Protein AF-A0A350T4B7-F1 (afdb_monomer)

Nearest PDB structures (foldseek):
  6iz2-assembly1_A  TM=6.253E-01  e=1.965E-01  Deinococcus radiodurans R1 = ATCC 13939 = DSM 20539
  8vil-assembly2_B  TM=5.498E-01  e=6.447E-01  Crocosphaera subtropica ATCC 51142
  5wk0-assembly1_A-2  TM=4.890E-01  e=1.081E+00  Staphylococcus sp. HMSC055H04
  1hwg-assembly1_A  TM=2.202E-01  e=3.733E+00  Homo sapiens

pLDDT: mean 82.41, std 11.24, range [44.75, 94.0]

Solvent-accessible surface area (backbone atoms only — not comparable to full-atom values): 7827 Å² total; per-residue (Å²): 130,57,68,66,58,53,53,52,49,52,52,49,50,52,54,53,50,50,65,64,46,63,71,44,78,77,48,81,79,60,70,40,49,58,51,34,54,51,41,48,54,50,24,43,52,34,38,38,48,34,50,47,48,49,47,65,70,68,64,71,78,56,85,71,66,73,74,66,80,57,76,80,67,96,43,81,89,38,57,65,52,34,50,50,54,28,49,54,25,50,49,54,38,49,64,60,53,73,78,51,55,68,67,70,33,61,41,80,45,78,70,48,86,97,38,47,24,53,49,50,48,55,51,52,51,49,54,48,51,52,56,50,63,74,75,108

Secondary structure (DSSP, 8-state):
--HHHHHHHHHHHHHHHHHHHTTGGG--SSHHHHHHHHHHHHHHHHHHHHHHHHHHHHT---S--PPPPPPPPS-TT-HHHHHHHHHHHHHHHHHHHHTS-HHHHHS--SS-TT-SSHHHHHHHHHHHHHHHHHH-

Radius of gyration: 15.44 Å; Cα contacts (8 Å, |Δi|>4): 117; chains: 1; bounding box: 35×23×45 Å

Foldseek 3Di:
DPLVVLLVLLVVLLVLLCVVCVVLQPDDDDVLVVLLVLLLVLLQLLLLLLQVLVCLVVLPLDAQDDRDGDDDQPDSSGSVSSSVSSVVSSVSLSVSSVPDDPCQQVDADPNDPPDRGNVSSSVVSSVSSVVSSVVD

Mean predicted aligned error: 6.48 Å

Structure (mmCIF, N/CA/C/O backbone):
data_AF-A0A350T4B7-F1
#
_entry.id   AF-A0A350T4B7-F1
#
loop_
_atom_site.group_PDB
_atom_site.id
_atom_site.type_symbol
_atom_site.label_atom_id
_atom_site.label_alt_id
_atom_site.label_comp_id
_atom_site.label_asym_id
_atom_site.label_entity_id
_atom_site.label_seq_id
_atom_site.pdbx_PDB_ins_code
_atom_site.Cartn_x
_atom_site.Cartn_y
_atom_site.Cartn_z
_atom_site.occupancy
_atom_site.B_iso_or_equiv
_atom_site.auth_seq_id
_atom_site.auth_comp_id
_atom_site.auth_asym_id
_atom_site.auth_atom_id
_atom_site.pdbx_PDB_model_num
ATOM 1 N N . MET A 1 1 ? -18.714 4.792 0.891 1.00 60.62 1 MET A N 1
ATOM 2 C CA . MET A 1 1 ? -18.390 3.485 0.291 1.00 60.62 1 MET A CA 1
ATOM 3 C C . MET A 1 1 ? -18.399 2.473 1.409 1.00 60.62 1 MET A C 1
ATOM 5 O O . MET A 1 1 ? -17.921 2.804 2.490 1.00 60.62 1 MET A O 1
ATOM 9 N N . ALA A 1 2 ? -18.997 1.309 1.182 1.00 75.38 2 ALA A N 1
ATOM 10 C CA . ALA A 1 2 ? -18.910 0.210 2.138 1.00 75.38 2 ALA A CA 1
ATOM 11 C C . ALA A 1 2 ? -17.469 -0.325 2.174 1.00 75.38 2 ALA A C 1
ATOM 13 O O . ALA A 1 2 ? -16.762 -0.273 1.166 1.00 75.38 2 ALA A O 1
ATOM 14 N N . HIS A 1 3 ? -17.017 -0.847 3.313 1.00 78.31 3 HIS A N 1
ATOM 15 C CA . HIS A 1 3 ? -15.656 -1.374 3.466 1.00 78.31 3 HIS A CA 1
ATOM 16 C C . HIS A 1 3 ? -15.307 -2.458 2.428 1.00 78.31 3 HIS A C 1
ATOM 18 O O . HIS A 1 3 ? -14.202 -2.463 1.881 1.00 78.31 3 HIS A O 1
ATOM 24 N N . SER A 1 4 ? -16.271 -3.309 2.068 1.00 79.69 4 SER A N 1
ATOM 25 C CA . SER A 1 4 ? -16.115 -4.288 0.986 1.00 79.69 4 SER A CA 1
ATOM 26 C C . SER A 1 4 ? -15.823 -3.635 -0.370 1.00 79.69 4 SER A C 1
ATOM 28 O O . SER A 1 4 ? -14.931 -4.087 -1.078 1.00 79.69 4 SER A O 1
ATOM 30 N N . GLU A 1 5 ? -16.498 -2.531 -0.707 1.00 83.12 5 GLU A N 1
ATOM 31 C CA . GLU A 1 5 ? -16.282 -1.801 -1.965 1.00 83.12 5 GLU A CA 1
ATOM 32 C C . GLU A 1 5 ? -14.877 -1.187 -2.036 1.00 83.12 5 GLU A C 1
ATOM 34 O O . GLU A 1 5 ? -14.270 -1.139 -3.108 1.00 83.12 5 GLU A O 1
ATOM 39 N N . VAL A 1 6 ? -14.345 -0.730 -0.897 1.00 82.56 6 VAL A N 1
ATOM 40 C CA . VAL A 1 6 ? -12.986 -0.175 -0.798 1.00 82.56 6 VAL A CA 1
ATOM 41 C C . VAL A 1 6 ? -11.945 -1.274 -1.023 1.00 82.56 6 VAL A C 1
ATOM 43 O O . VAL A 1 6 ? -11.034 -1.095 -1.833 1.00 82.56 6 VAL A O 1
ATOM 46 N N . ILE A 1 7 ? -12.103 -2.430 -0.368 1.00 85.00 7 ILE A N 1
ATOM 47 C CA . ILE A 1 7 ? -11.234 -3.599 -0.573 1.00 85.00 7 ILE A CA 1
ATOM 48 C C . ILE A 1 7 ? -11.273 -4.053 -2.035 1.00 85.00 7 ILE A C 1
ATOM 50 O O . ILE A 1 7 ? -10.221 -4.215 -2.659 1.00 85.00 7 ILE A O 1
ATOM 54 N N . ASP A 1 8 ? -12.471 -4.217 -2.596 1.00 88.06 8 ASP A N 1
ATOM 55 C CA . ASP A 1 8 ? -12.649 -4.664 -3.977 1.00 88.06 8 ASP A CA 1
ATOM 56 C C . ASP A 1 8 ? -12.014 -3.682 -4.967 1.00 88.06 8 ASP A C 1
ATOM 58 O O . ASP A 1 8 ? -11.356 -4.099 -5.924 1.00 88.06 8 ASP A O 1
ATOM 62 N N . SER A 1 9 ? -12.128 -2.377 -4.701 1.00 86.75 9 SER A N 1
ATOM 63 C CA . SER A 1 9 ? -11.495 -1.332 -5.508 1.00 86.75 9 SER A CA 1
ATOM 64 C C . SER A 1 9 ? -9.969 -1.428 -5.476 1.00 86.75 9 SER A C 1
ATOM 66 O O . SER A 1 9 ? -9.344 -1.403 -6.535 1.00 86.75 9 SER A O 1
ATOM 68 N N . LEU A 1 10 ? -9.360 -1.597 -4.298 1.00 87.06 10 LEU A N 1
ATOM 69 C CA . LEU A 1 10 ? -7.903 -1.731 -4.144 1.00 87.06 10 LEU A CA 1
ATOM 70 C C . LEU A 1 10 ? -7.350 -2.999 -4.817 1.00 87.06 10 LEU A C 1
ATOM 72 O O . LEU A 1 10 ? -6.267 -2.984 -5.409 1.00 87.06 10 LEU A O 1
ATOM 76 N N . ILE A 1 11 ? -8.098 -4.104 -4.760 1.00 88.12 11 ILE A N 1
ATOM 77 C CA . ILE A 1 11 ? -7.751 -5.340 -5.473 1.00 88.12 11 ILE A CA 1
ATOM 78 C C . ILE A 1 11 ? -7.868 -5.126 -6.987 1.00 88.12 11 ILE A C 1
ATOM 80 O O . ILE A 1 11 ? -7.000 -5.562 -7.752 1.00 88.12 11 ILE A O 1
ATOM 84 N N . ALA A 1 12 ? -8.931 -4.458 -7.439 1.00 88.25 12 ALA A N 1
ATOM 85 C CA . ALA A 1 12 ? -9.156 -4.177 -8.851 1.00 88.25 12 ALA A CA 1
ATOM 86 C C . ALA A 1 12 ? -8.060 -3.274 -9.437 1.00 88.25 12 ALA A C 1
ATOM 88 O O . ALA A 1 12 ? -7.552 -3.576 -10.522 1.00 88.25 12 ALA A O 1
ATOM 89 N N . THR A 1 13 ? -7.640 -2.219 -8.726 1.00 85.62 13 THR A N 1
ATOM 90 C CA . THR A 1 13 ? -6.551 -1.345 -9.192 1.00 85.62 13 THR A CA 1
ATOM 91 C C . THR A 1 13 ? -5.235 -2.108 -9.314 1.00 85.62 13 THR A C 1
ATOM 93 O O . THR A 1 13 ? -4.586 -2.017 -10.357 1.00 85.62 13 THR A O 1
ATOM 96 N N . TYR A 1 14 ? -4.881 -2.949 -8.334 1.00 85.81 14 TYR A N 1
ATOM 97 C CA . TYR A 1 14 ? -3.681 -3.790 -8.411 1.00 85.81 14 TYR A CA 1
ATOM 98 C C . TYR A 1 14 ? -3.715 -4.755 -9.604 1.00 85.81 14 TYR A C 1
ATOM 100 O O . TYR A 1 14 ? -2.737 -4.861 -10.348 1.00 85.81 14 TYR A O 1
ATOM 108 N N . ARG A 1 15 ? -4.842 -5.443 -9.830 1.00 87.00 15 ARG A N 1
ATOM 109 C CA . ARG A 1 15 ? -4.988 -6.370 -10.965 1.00 87.00 15 ARG A CA 1
ATOM 110 C C . ARG A 1 15 ? -4.834 -5.655 -12.304 1.00 87.00 15 ARG A C 1
ATOM 112 O O . ARG A 1 15 ? -4.110 -6.146 -13.171 1.00 87.00 15 ARG A O 1
ATOM 119 N N . ASN A 1 16 ? -5.472 -4.497 -12.457 1.00 86.38 16 ASN A N 1
ATOM 120 C CA . ASN A 1 16 ? -5.372 -3.685 -13.669 1.00 86.38 16 ASN A CA 1
ATOM 121 C C . ASN A 1 16 ? -3.935 -3.210 -13.908 1.00 86.38 16 ASN A C 1
ATOM 123 O O . ASN A 1 16 ? -3.414 -3.346 -15.017 1.00 86.38 16 ASN A O 1
ATOM 127 N N . LEU A 1 17 ? -3.274 -2.723 -12.857 1.00 82.88 17 LEU A N 1
ATOM 128 C CA . LEU A 1 17 ? -1.879 -2.298 -12.897 1.00 82.88 17 LEU A CA 1
ATOM 129 C C . LEU A 1 17 ? -0.959 -3.453 -13.332 1.00 82.88 17 LEU A C 1
ATOM 131 O O . LEU A 1 17 ? -0.172 -3.307 -14.266 1.00 82.88 17 LEU A O 1
ATOM 135 N N . ASN A 1 18 ? -1.112 -4.634 -12.728 1.00 83.69 18 ASN A N 1
ATOM 136 C CA . ASN A 1 18 ? -0.334 -5.824 -13.076 1.00 83.69 18 ASN A CA 1
ATOM 137 C C . ASN A 1 18 ? -0.510 -6.223 -14.554 1.00 83.69 18 ASN A C 1
ATOM 139 O O . ASN A 1 18 ? 0.471 -6.506 -15.243 1.00 83.69 18 ASN A O 1
ATOM 143 N N . MET A 1 19 ? -1.741 -6.180 -15.075 1.00 84.44 19 MET A N 1
ATOM 144 C CA . MET A 1 19 ? -2.021 -6.483 -16.485 1.00 84.44 19 MET A CA 1
ATOM 145 C C . MET A 1 19 ? -1.379 -5.473 -17.445 1.00 84.44 19 MET A C 1
ATOM 147 O O . MET A 1 19 ? -0.860 -5.884 -18.482 1.00 84.44 19 MET A O 1
ATOM 151 N N . LYS A 1 20 ? -1.358 -4.179 -17.093 1.00 80.44 20 LYS A N 1
ATOM 152 C CA . LYS A 1 20 ? -0.706 -3.128 -17.895 1.00 80.44 20 LYS A CA 1
ATOM 153 C C . LYS A 1 20 ? 0.823 -3.225 -17.880 1.00 80.44 20 LYS A C 1
ATOM 155 O O . LYS A 1 20 ? 1.462 -2.962 -18.891 1.00 80.44 20 LYS A O 1
ATOM 160 N N . ILE A 1 21 ? 1.422 -3.623 -16.758 1.00 76.50 21 ILE A N 1
ATOM 161 C CA . ILE A 1 21 ? 2.885 -3.606 -16.576 1.00 76.50 21 ILE A CA 1
ATOM 162 C C . ILE A 1 21 ? 3.577 -4.882 -17.032 1.00 76.50 21 ILE A C 1
ATOM 164 O O . ILE A 1 21 ? 4.715 -4.837 -17.505 1.00 76.50 21 ILE A O 1
ATOM 168 N N . ARG A 1 22 ? 2.904 -6.030 -16.939 1.00 74.69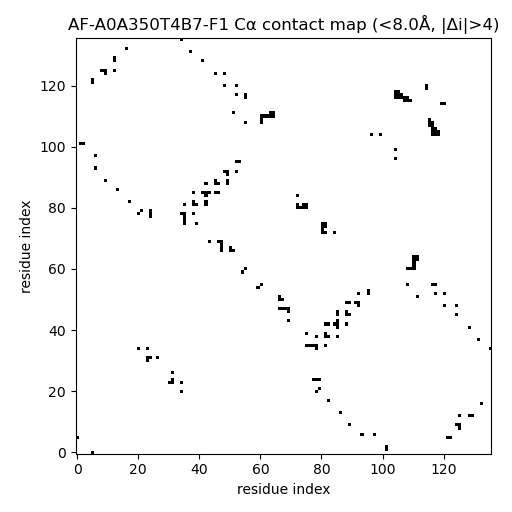 22 ARG A N 1
ATOM 169 C CA . ARG A 1 22 ? 3.444 -7.306 -17.415 1.00 74.69 22 ARG A CA 1
ATOM 170 C C . ARG A 1 22 ? 4.010 -7.256 -18.852 1.00 74.69 22 ARG A C 1
ATOM 172 O O . ARG A 1 22 ? 5.107 -7.793 -19.026 1.00 74.69 22 ARG A O 1
ATOM 179 N N . PRO A 1 23 ? 3.357 -6.621 -19.850 1.00 74.19 23 PRO A N 1
ATOM 180 C CA . PRO A 1 23 ? 3.920 -6.478 -21.197 1.00 74.19 23 PRO A CA 1
ATOM 181 C C . PRO A 1 23 ? 5.083 -5.472 -21.296 1.00 74.19 23 PRO A C 1
ATOM 183 O O . PRO A 1 23 ? 5.894 -5.581 -22.211 1.00 74.19 23 PRO A O 1
ATOM 186 N N . LEU A 1 24 ? 5.220 -4.525 -20.360 1.00 67.69 24 LEU A N 1
ATOM 187 C CA . LEU A 1 24 ? 6.281 -3.504 -20.380 1.00 67.69 24 LEU A CA 1
ATOM 188 C C . LEU A 1 24 ? 7.641 -4.035 -19.912 1.00 67.69 24 LEU A C 1
ATOM 190 O O . LEU A 1 24 ? 8.675 -3.501 -20.298 1.00 67.69 24 LEU A O 1
ATOM 194 N N . GLY A 1 25 ? 7.668 -5.124 -19.137 1.00 59.03 25 GLY A N 1
ATOM 195 C CA . GLY A 1 25 ? 8.912 -5.758 -18.679 1.00 59.03 25 GLY A CA 1
ATOM 196 C C . GLY A 1 25 ? 9.799 -6.341 -19.793 1.00 59.03 25 GLY A C 1
ATOM 197 O O . GLY A 1 25 ? 10.869 -6.859 -19.486 1.00 59.03 25 GLY A O 1
ATOM 198 N N . SER A 1 26 ? 9.355 -6.294 -21.053 1.00 55.72 26 SER A N 1
ATOM 199 C CA . SER A 1 26 ? 10.116 -6.683 -22.250 1.00 55.72 26 SER A CA 1
ATOM 200 C C . SER A 1 26 ? 10.483 -5.515 -23.176 1.00 55.72 26 SER A C 1
ATOM 202 O O . SER A 1 26 ? 11.194 -5.743 -24.152 1.00 55.72 26 SER A O 1
ATOM 204 N N . THR A 1 27 ? 10.025 -4.287 -22.907 1.00 51.75 27 THR A N 1
ATOM 205 C CA . THR A 1 27 ? 10.142 -3.163 -23.852 1.00 51.75 27 THR A CA 1
ATOM 206 C C . THR A 1 27 ? 11.255 -2.198 -23.447 1.00 51.75 27 THR A C 1
ATOM 208 O O . THR A 1 27 ? 11.346 -1.747 -22.308 1.00 51.75 27 THR A O 1
ATOM 211 N N . THR A 1 28 ? 12.131 -1.892 -24.400 1.00 52.25 28 THR A N 1
ATOM 212 C CA . THR A 1 28 ? 13.365 -1.129 -24.212 1.00 52.25 28 THR A CA 1
ATOM 213 C C . THR A 1 28 ? 13.158 0.394 -24.175 1.00 52.25 28 THR A C 1
ATOM 215 O O . THR A 1 28 ? 12.568 0.981 -25.077 1.00 52.25 28 THR A O 1
ATOM 218 N N . ALA A 1 29 ? 13.790 1.004 -23.169 1.00 57.72 29 ALA A N 1
ATOM 219 C CA . ALA A 1 29 ? 14.394 2.343 -23.100 1.00 57.72 29 ALA A CA 1
ATOM 220 C C . ALA A 1 29 ? 13.551 3.598 -22.770 1.00 57.72 29 ALA A C 1
ATOM 222 O O . ALA A 1 29 ? 13.990 4.333 -21.890 1.00 57.72 29 ALA A O 1
ATOM 223 N N . SER A 1 30 ? 12.396 3.886 -23.385 1.00 57.44 30 SER A N 1
ATOM 224 C CA . SER A 1 30 ? 11.708 5.185 -23.145 1.00 57.44 30 SER A CA 1
ATOM 225 C C . SER A 1 30 ? 10.402 5.056 -22.356 1.00 57.44 30 SER A C 1
ATOM 227 O O . SER A 1 30 ? 10.308 5.579 -21.246 1.00 57.44 30 SER A O 1
ATOM 229 N N . ASP A 1 31 ? 9.442 4.271 -22.848 1.00 61.50 31 ASP A N 1
ATOM 230 C CA . ASP A 1 31 ? 8.170 4.033 -22.141 1.00 61.50 31 ASP A CA 1
ATOM 231 C C . ASP A 1 31 ? 8.374 3.227 -20.849 1.00 61.50 31 ASP A C 1
ATOM 233 O O . ASP A 1 31 ? 7.691 3.427 -19.844 1.00 61.50 31 ASP A O 1
ATOM 237 N N . GLY A 1 32 ? 9.394 2.363 -20.841 1.00 69.56 32 GLY A N 1
ATOM 238 C CA . GLY A 1 32 ? 9.804 1.618 -19.654 1.00 69.56 32 GLY A CA 1
ATOM 239 C C . GLY A 1 32 ? 10.289 2.522 -18.519 1.00 69.56 32 GLY A C 1
ATOM 240 O O . GLY A 1 32 ? 10.049 2.198 -17.362 1.00 69.56 32 GLY A O 1
ATOM 241 N N . GLN A 1 33 ? 10.909 3.670 -18.820 1.00 77.69 33 GLN A N 1
ATOM 242 C CA . GLN A 1 33 ? 11.438 4.573 -17.793 1.00 77.69 33 GLN A CA 1
ATOM 243 C C . GLN A 1 33 ? 10.323 5.350 -17.084 1.00 77.69 33 GLN A C 1
ATOM 245 O O . GLN A 1 33 ? 10.345 5.458 -15.858 1.00 77.69 33 GLN A O 1
ATOM 250 N N . ALA A 1 34 ? 9.328 5.839 -17.832 1.00 79.69 34 ALA A N 1
ATOM 251 C CA . ALA A 1 34 ? 8.156 6.498 -17.256 1.00 79.69 34 ALA A CA 1
ATOM 252 C C . ALA A 1 34 ? 7.322 5.519 -16.411 1.00 79.69 34 ALA A C 1
ATOM 254 O O . ALA A 1 34 ? 6.920 5.841 -15.291 1.00 79.69 34 ALA A O 1
ATOM 255 N N . ALA A 1 35 ? 7.136 4.288 -16.901 1.00 81.06 35 ALA A N 1
ATOM 256 C CA . ALA A 1 35 ? 6.466 3.231 -16.150 1.00 81.06 35 ALA A CA 1
ATOM 257 C C . ALA A 1 35 ? 7.256 2.820 -14.893 1.00 81.06 35 ALA A C 1
ATOM 259 O O . ALA A 1 35 ? 6.664 2.628 -13.832 1.00 81.06 35 ALA A O 1
ATOM 260 N N . LEU A 1 36 ? 8.590 2.743 -14.973 1.00 85.00 36 LEU A N 1
ATOM 261 C CA . LEU A 1 36 ? 9.463 2.498 -13.821 1.00 85.00 36 LEU A CA 1
ATOM 262 C C . LEU A 1 36 ? 9.300 3.580 -12.751 1.00 85.00 36 LEU A C 1
ATOM 264 O O . LEU A 1 36 ? 9.065 3.245 -11.591 1.00 85.00 36 LEU A O 1
ATOM 268 N N . SER A 1 37 ? 9.375 4.862 -13.127 1.00 86.12 37 SER A N 1
ATOM 269 C CA . SER A 1 37 ? 9.194 5.963 -12.174 1.00 86.12 37 SER A CA 1
ATOM 270 C C . SER A 1 37 ? 7.789 5.980 -11.572 1.00 86.12 37 SER A C 1
ATOM 272 O O . SER A 1 37 ? 7.634 6.222 -10.375 1.00 86.12 37 SER A O 1
ATOM 274 N N . ALA A 1 38 ? 6.771 5.665 -12.378 1.00 86.88 38 ALA A N 1
ATOM 275 C CA . ALA A 1 38 ? 5.388 5.588 -11.928 1.00 86.88 38 ALA A CA 1
ATOM 276 C C . ALA A 1 38 ? 5.200 4.479 -10.877 1.00 86.88 38 ALA A C 1
ATOM 278 O O . ALA A 1 38 ? 4.676 4.747 -9.795 1.00 86.88 38 ALA A O 1
ATOM 279 N N . ILE A 1 39 ? 5.682 3.253 -11.133 1.00 88.25 39 ILE A N 1
ATOM 280 C CA . ILE A 1 39 ? 5.594 2.176 -10.132 1.00 88.25 39 ILE A CA 1
ATOM 281 C C . ILE A 1 39 ? 6.464 2.474 -8.915 1.00 88.25 39 ILE A C 1
ATOM 283 O O . ILE A 1 39 ? 6.037 2.190 -7.801 1.00 88.25 39 ILE A O 1
ATOM 287 N N . ALA A 1 40 ? 7.659 3.045 -9.082 1.00 89.75 40 ALA A N 1
ATOM 288 C CA . ALA A 1 40 ? 8.506 3.398 -7.944 1.00 89.75 40 ALA A CA 1
ATOM 289 C C . ALA A 1 40 ? 7.775 4.346 -6.976 1.00 89.75 40 ALA A C 1
ATOM 291 O O . ALA A 1 40 ? 7.750 4.088 -5.772 1.00 89.75 40 ALA A O 1
ATOM 292 N N . SER A 1 41 ? 7.096 5.368 -7.510 1.00 89.31 41 SER A N 1
ATOM 293 C CA . SER A 1 41 ? 6.272 6.290 -6.721 1.00 89.31 41 SER A CA 1
ATOM 294 C C . SER A 1 41 ? 5.073 5.595 -6.063 1.00 89.31 41 SER A C 1
ATOM 296 O O . SER A 1 41 ? 4.795 5.825 -4.881 1.00 89.31 41 SER A O 1
ATOM 298 N N . LEU A 1 42 ? 4.388 4.697 -6.785 1.00 90.19 42 LEU A N 1
ATOM 299 C CA . LEU A 1 42 ? 3.307 3.892 -6.210 1.00 90.19 42 LEU A CA 1
ATOM 300 C C . LEU A 1 42 ? 3.796 3.026 -5.050 1.00 90.19 42 LEU A C 1
ATOM 302 O O . LEU A 1 42 ? 3.198 3.047 -3.979 1.00 90.19 42 LEU A O 1
ATOM 306 N N . ARG A 1 43 ? 4.884 2.281 -5.254 1.00 92.50 43 ARG A N 1
ATOM 307 C CA . ARG A 1 43 ? 5.501 1.412 -4.248 1.00 92.50 43 ARG A CA 1
ATOM 308 C C . ARG A 1 43 ? 5.825 2.199 -2.987 1.00 92.50 43 ARG A C 1
ATOM 310 O O . ARG A 1 43 ? 5.450 1.775 -1.899 1.00 92.50 43 ARG A O 1
ATOM 317 N N . GLU A 1 44 ? 6.528 3.320 -3.127 1.00 92.06 44 GLU A N 1
ATOM 318 C CA . GLU A 1 44 ? 6.907 4.159 -1.990 1.00 92.06 44 GLU A CA 1
ATOM 319 C C . GLU A 1 44 ? 5.677 4.580 -1.189 1.00 92.06 44 GLU A C 1
ATOM 321 O O . GLU A 1 44 ? 5.622 4.444 0.034 1.00 92.06 44 GLU A O 1
ATOM 326 N N . SER A 1 45 ? 4.656 5.030 -1.903 1.00 90.62 45 SER A N 1
ATOM 327 C CA . SER A 1 45 ? 3.464 5.544 -1.268 1.00 90.62 45 SER A CA 1
ATOM 328 C C . SER A 1 45 ? 2.594 4.442 -0.645 1.00 90.62 45 SER A C 1
ATOM 330 O O . SER A 1 45 ? 1.939 4.700 0.361 1.00 90.62 45 SER A O 1
ATOM 332 N N . GLU A 1 46 ? 2.605 3.214 -1.179 1.00 93.00 46 GLU A N 1
ATOM 333 C CA . GLU A 1 46 ? 1.967 2.067 -0.517 1.00 93.00 46 GLU A CA 1
ATOM 334 C C . GLU A 1 46 ? 2.686 1.620 0.734 1.00 93.00 46 GLU A C 1
ATOM 336 O O . GLU A 1 46 ? 2.047 1.318 1.738 1.00 93.00 46 GLU A O 1
ATOM 341 N N . ILE A 1 47 ? 4.015 1.596 0.706 1.00 93.56 47 ILE A N 1
ATOM 342 C CA . ILE A 1 47 ? 4.773 1.268 1.907 1.00 93.56 47 ILE A CA 1
ATOM 343 C C . ILE A 1 47 ? 4.474 2.307 2.988 1.00 93.56 47 ILE A C 1
ATOM 345 O O . ILE A 1 47 ? 4.146 1.925 4.113 1.00 93.56 47 ILE A O 1
ATOM 349 N N . ARG A 1 48 ? 4.489 3.596 2.628 1.00 91.44 48 ARG A N 1
ATOM 350 C CA . ARG A 1 48 ? 4.138 4.687 3.540 1.00 91.44 48 ARG A CA 1
ATOM 351 C C . ARG A 1 48 ? 2.728 4.500 4.103 1.00 91.44 48 ARG A C 1
ATOM 353 O O . ARG A 1 48 ? 2.561 4.527 5.316 1.00 91.44 48 ARG A O 1
ATOM 360 N N . ALA A 1 49 ? 1.736 4.221 3.257 1.00 91.31 49 ALA A N 1
ATOM 361 C CA . ALA A 1 49 ? 0.366 3.980 3.707 1.00 91.31 49 ALA A CA 1
ATOM 362 C C . ALA A 1 49 ? 0.243 2.741 4.610 1.00 91.31 49 ALA A C 1
ATOM 364 O O . ALA A 1 49 ? -0.444 2.800 5.626 1.00 91.31 49 ALA A O 1
ATOM 365 N N . SER A 1 50 ? 0.942 1.644 4.303 1.00 92.44 50 SER A N 1
ATOM 366 C CA . SER A 1 50 ? 0.956 0.436 5.141 1.00 92.44 50 SER A CA 1
ATOM 367 C C . SER A 1 50 ? 1.514 0.718 6.539 1.00 92.44 50 SER A C 1
ATOM 369 O O . SER A 1 50 ? 0.958 0.262 7.538 1.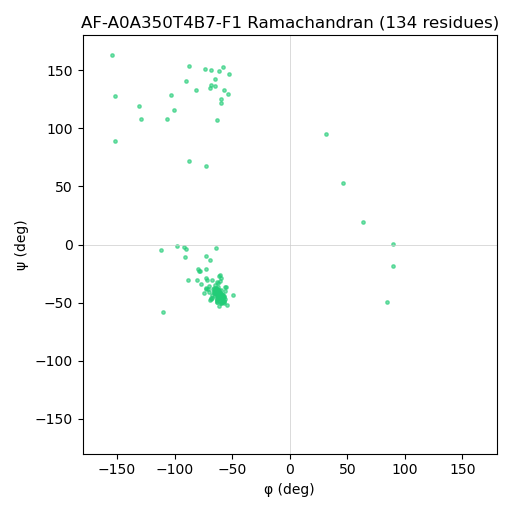00 92.44 50 SER A O 1
ATOM 371 N N . GLN A 1 51 ? 2.567 1.535 6.623 1.00 90.44 51 GLN A N 1
ATOM 372 C CA . GLN A 1 51 ? 3.146 1.974 7.887 1.00 90.44 51 GLN A CA 1
ATOM 373 C C . GLN A 1 51 ? 2.181 2.901 8.625 1.00 90.44 51 GLN A C 1
ATOM 375 O O . GLN A 1 51 ? 1.933 2.679 9.805 1.00 90.44 51 GLN A O 1
ATOM 380 N N . THR A 1 52 ? 1.575 3.878 7.944 1.00 89.56 52 THR A N 1
ATOM 381 C CA . THR A 1 52 ? 0.567 4.771 8.533 1.00 89.56 52 THR A CA 1
ATOM 382 C C . THR A 1 52 ? -0.604 3.991 9.117 1.00 89.56 52 THR A C 1
ATOM 384 O O . THR A 1 52 ? -0.947 4.200 10.275 1.00 89.56 52 THR A O 1
ATOM 387 N N . ILE A 1 53 ? -1.188 3.061 8.355 1.00 90.00 53 ILE A N 1
ATOM 388 C CA . ILE A 1 53 ? -2.309 2.235 8.815 1.00 90.00 53 ILE A CA 1
ATOM 389 C C . ILE A 1 53 ? -1.879 1.403 10.022 1.00 90.00 53 ILE A C 1
ATOM 391 O O . ILE A 1 53 ? -2.587 1.377 11.024 1.00 90.00 53 ILE A O 1
ATOM 395 N N . LYS A 1 54 ? -0.684 0.804 9.994 1.00 89.12 54 LYS A N 1
ATOM 396 C CA . LYS A 1 54 ? -0.150 0.074 11.147 1.00 89.12 54 LYS A CA 1
ATOM 397 C C . LYS A 1 54 ? -0.047 0.963 12.392 1.00 89.12 54 LYS A C 1
ATOM 399 O O . LYS A 1 54 ? -0.564 0.587 13.441 1.00 89.12 54 LYS A O 1
ATOM 404 N N . LEU A 1 55 ? 0.547 2.150 12.287 1.00 86.94 55 LEU A N 1
ATOM 405 C CA . LEU A 1 55 ? 0.643 3.098 13.406 1.00 86.94 55 LEU A CA 1
ATOM 406 C C . LEU A 1 55 ? -0.745 3.523 13.917 1.00 86.94 55 LEU A C 1
ATOM 408 O O . LEU A 1 55 ? -0.991 3.547 15.121 1.00 86.94 55 LEU A O 1
ATOM 412 N N . MET A 1 56 ? -1.680 3.776 12.999 1.00 86.69 56 MET A N 1
ATOM 413 C CA . MET A 1 56 ? -3.077 4.087 13.305 1.00 86.69 56 MET A CA 1
ATOM 414 C C . MET A 1 56 ? -3.804 2.943 14.033 1.00 86.69 56 MET A C 1
ATOM 416 O O . MET A 1 56 ? -4.686 3.214 14.852 1.00 86.69 56 MET A O 1
ATOM 420 N N . THR A 1 57 ? -3.471 1.679 13.745 1.00 85.81 57 THR A N 1
ATOM 421 C CA . THR A 1 57 ? -4.054 0.506 14.429 1.00 85.81 57 THR A CA 1
ATOM 422 C C . THR A 1 57 ? -3.470 0.263 15.815 1.00 85.81 57 THR A C 1
ATOM 424 O O . THR A 1 57 ? -4.201 -0.153 16.708 1.00 85.81 57 THR A O 1
ATOM 427 N N . LEU A 1 58 ? -2.184 0.559 16.022 1.00 83.38 58 LEU A N 1
ATOM 428 C CA . LEU A 1 58 ? -1.515 0.356 17.309 1.00 83.38 58 LEU A CA 1
ATOM 429 C C . LEU A 1 58 ? -1.938 1.377 18.375 1.00 83.38 58 LEU A C 1
ATOM 431 O O . LEU A 1 58 ? -1.611 1.205 19.545 1.00 83.38 58 LEU A O 1
ATOM 435 N N . GLY A 1 59 ? -2.670 2.431 17.994 1.00 68.12 59 GLY A N 1
ATOM 436 C CA . GLY A 1 59 ? -3.103 3.468 18.930 1.00 68.12 59 GLY A CA 1
ATOM 437 C C . GLY A 1 59 ? -1.931 4.230 19.552 1.00 68.12 59 GLY A C 1
ATOM 438 O O . GLY A 1 59 ? -2.106 4.867 20.589 1.00 68.12 59 GLY A O 1
ATOM 439 N N . GLU A 1 60 ? -0.749 4.178 18.929 1.00 59.75 60 GLU A N 1
ATOM 440 C CA . GLU A 1 60 ? 0.445 4.924 19.330 1.00 59.75 60 GLU A CA 1
ATOM 441 C C . GLU A 1 60 ? 0.250 6.408 18.977 1.00 59.75 60 GLU A C 1
ATOM 443 O O . GLU A 1 60 ? 0.869 6.975 18.081 1.00 59.75 60 GLU A O 1
ATOM 448 N N . VAL A 1 61 ? -0.685 7.047 19.681 1.00 53.88 61 VAL A N 1
ATOM 449 C CA . VAL A 1 61 ? -0.969 8.479 19.615 1.00 53.88 61 VAL A CA 1
ATOM 450 C C . VAL A 1 61 ? -0.048 9.163 20.623 1.00 53.88 61 VAL A C 1
ATOM 452 O O . VAL A 1 61 ? -0.456 9.582 21.703 1.00 53.88 61 VAL A O 1
ATOM 455 N N . GLY A 1 62 ? 1.240 9.210 20.298 1.00 47.12 62 GLY A N 1
ATOM 456 C CA . GLY A 1 62 ? 2.253 9.917 21.073 1.00 47.12 62 GLY A CA 1
ATOM 457 C C . GLY A 1 62 ? 3.050 10.831 20.155 1.00 47.12 62 GLY A C 1
ATOM 458 O O . GLY A 1 62 ? 3.804 10.336 19.333 1.00 47.12 62 GLY A O 1
ATOM 459 N N . ALA A 1 63 ? 2.833 12.144 20.285 1.00 44.75 63 ALA A N 1
ATOM 460 C CA . ALA A 1 63 ? 3.629 13.247 19.731 1.00 44.75 63 ALA A CA 1
ATOM 461 C C . ALA A 1 63 ? 4.331 12.977 18.382 1.00 44.75 63 ALA A C 1
ATOM 463 O O . ALA A 1 63 ? 5.460 12.503 18.357 1.00 44.75 63 ALA A O 1
ATOM 464 N N . ALA A 1 64 ? 3.690 13.368 17.273 1.00 55.03 64 ALA A N 1
ATOM 465 C CA . ALA A 1 64 ? 4.333 13.501 15.961 1.00 55.03 64 ALA A CA 1
ATOM 466 C C . ALA A 1 64 ? 5.226 12.303 15.579 1.00 55.03 64 ALA A C 1
ATOM 468 O O . ALA A 1 64 ? 6.401 12.472 15.248 1.00 55.03 64 ALA A O 1
ATOM 469 N N . MET A 1 65 ? 4.686 11.082 15.647 1.00 59.16 65 MET A N 1
ATOM 470 C CA . MET A 1 65 ? 5.408 9.931 15.117 1.00 59.16 65 MET A CA 1
ATOM 471 C C . MET A 1 65 ? 5.584 10.110 13.613 1.00 59.16 65 MET A C 1
ATOM 473 O O . MET A 1 65 ? 4.633 10.011 12.836 1.00 59.16 65 MET A O 1
ATOM 477 N N . ALA A 1 66 ? 6.818 10.403 13.215 1.00 68.75 66 ALA A N 1
ATOM 478 C CA . ALA A 1 66 ? 7.191 10.465 11.819 1.00 68.75 66 ALA A CA 1
ATOM 479 C C . ALA A 1 66 ? 6.916 9.097 11.187 1.00 68.75 66 ALA A C 1
ATOM 481 O O . ALA A 1 66 ? 7.406 8.072 11.669 1.00 68.75 66 ALA A O 1
ATOM 482 N N . ILE A 1 67 ? 6.130 9.081 10.108 1.00 75.56 67 ILE A N 1
ATOM 483 C CA . ILE A 1 67 ? 5.974 7.872 9.301 1.00 75.56 67 ILE A CA 1
ATOM 484 C C . ILE A 1 67 ? 7.376 7.518 8.789 1.00 75.56 67 ILE A C 1
ATOM 486 O O . ILE A 1 67 ? 7.987 8.374 8.138 1.00 75.56 67 ILE A O 1
ATOM 490 N N . PRO A 1 68 ? 7.901 6.314 9.090 1.00 80.19 68 PRO A N 1
ATOM 491 C CA . PRO A 1 68 ? 9.232 5.928 8.651 1.00 80.19 68 PRO A CA 1
ATOM 492 C C . PRO A 1 68 ? 9.386 6.109 7.143 1.00 80.19 68 PRO A C 1
ATOM 494 O O . PRO A 1 68 ? 8.438 5.918 6.380 1.00 80.19 68 PRO A O 1
ATOM 497 N N . GLU A 1 69 ? 10.585 6.466 6.691 1.00 84.44 69 GLU A N 1
ATOM 498 C CA . GLU A 1 69 ? 10.838 6.480 5.256 1.00 84.44 69 GLU A CA 1
ATOM 499 C C . GLU A 1 69 ? 10.737 5.052 4.696 1.00 84.44 69 GLU A C 1
ATOM 501 O O . GLU A 1 69 ? 11.245 4.102 5.309 1.00 84.44 69 GLU A O 1
ATOM 506 N N . PRO A 1 70 ? 10.077 4.863 3.541 1.00 87.44 70 PRO A N 1
ATOM 507 C CA . PRO A 1 70 ? 10.055 3.573 2.875 1.00 87.44 70 PRO A CA 1
ATOM 508 C C . PRO A 1 70 ? 11.482 3.091 2.575 1.00 87.44 70 PRO A C 1
ATOM 510 O O . PRO A 1 70 ? 12.282 3.856 2.032 1.00 87.44 70 PRO A O 1
ATOM 513 N N . PRO A 1 71 ? 11.827 1.824 2.868 1.00 88.62 71 PRO A N 1
ATOM 514 C CA . PRO A 1 71 ? 13.137 1.297 2.529 1.00 88.62 71 PRO A CA 1
ATOM 515 C C . PRO A 1 71 ? 13.343 1.329 1.007 1.00 88.62 71 PRO A C 1
ATOM 517 O O . PRO A 1 71 ? 12.374 1.154 0.246 1.00 88.62 71 PRO A O 1
ATOM 520 N N . PRO A 1 72 ? 14.593 1.496 0.537 1.00 89.44 72 PRO A N 1
ATOM 521 C CA . PRO A 1 72 ? 14.896 1.478 -0.888 1.00 89.44 72 PRO A CA 1
ATOM 522 C C . PRO A 1 72 ? 14.448 0.157 -1.528 1.00 89.44 72 PRO A C 1
ATOM 524 O O . PRO A 1 72 ? 14.354 -0.877 -0.862 1.00 89.44 72 PRO A O 1
ATOM 527 N N . SER A 1 73 ? 14.139 0.189 -2.826 1.00 89.88 73 SER A N 1
ATOM 528 C CA . SER A 1 73 ? 13.836 -1.034 -3.579 1.00 89.88 73 SER A CA 1
ATOM 529 C C . SER A 1 73 ? 15.056 -1.942 -3.650 1.00 89.88 73 SER A C 1
ATOM 531 O O . SER A 1 73 ? 16.175 -1.467 -3.848 1.00 89.88 73 SER A O 1
ATOM 533 N N . ALA A 1 74 ? 14.829 -3.254 -3.565 1.00 89.00 74 ALA A N 1
ATOM 534 C CA . ALA A 1 74 ? 15.873 -4.248 -3.795 1.00 89.00 74 ALA A CA 1
ATOM 535 C C . ALA A 1 74 ? 16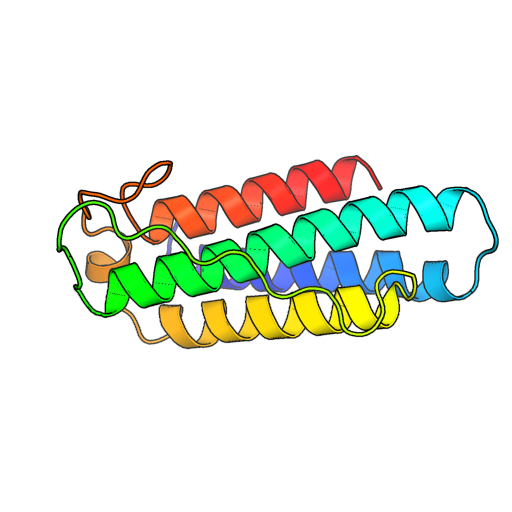.445 -4.181 -5.224 1.00 89.00 74 ALA A C 1
ATOM 537 O O . ALA A 1 74 ? 17.596 -4.554 -5.449 1.00 89.00 74 ALA A O 1
ATOM 538 N N . ASN A 1 75 ? 15.653 -3.715 -6.197 1.00 87.56 75 ASN A N 1
ATOM 539 C CA . ASN A 1 75 ? 16.108 -3.478 -7.563 1.00 87.56 75 ASN A CA 1
ATOM 540 C C . ASN A 1 75 ? 15.288 -2.349 -8.224 1.00 87.56 75 ASN A C 1
ATOM 542 O O . ASN A 1 75 ? 14.281 -2.627 -8.884 1.00 87.56 75 ASN A O 1
ATOM 546 N N . PRO A 1 76 ? 15.712 -1.079 -8.080 1.00 85.19 76 PRO A N 1
ATOM 547 C CA . PRO A 1 76 ? 14.930 0.078 -8.519 1.00 85.19 76 PRO A CA 1
ATOM 548 C C . PRO A 1 76 ? 14.817 0.222 -10.044 1.00 85.19 76 PRO A C 1
ATOM 550 O O . PRO A 1 76 ? 13.996 1.000 -10.519 1.00 85.19 76 PRO A O 1
ATOM 553 N N . THR A 1 77 ? 15.614 -0.510 -10.827 1.00 84.88 77 THR A N 1
ATOM 554 C CA . THR A 1 77 ? 15.552 -0.493 -12.299 1.00 84.88 77 THR A CA 1
ATOM 555 C C . THR A 1 77 ? 14.744 -1.657 -12.868 1.00 84.88 77 THR A C 1
ATOM 557 O O . THR A 1 77 ? 14.561 -1.753 -14.082 1.00 84.88 77 THR A O 1
ATOM 560 N N . ASN A 1 78 ? 14.226 -2.544 -12.013 1.00 86.44 78 ASN A N 1
ATOM 561 C CA . ASN A 1 78 ? 13.428 -3.685 -12.427 1.00 86.44 78 ASN A CA 1
ATOM 562 C C . ASN A 1 78 ? 11.951 -3.471 -12.092 1.00 86.44 78 ASN A C 1
ATOM 564 O O . ASN A 1 78 ? 11.515 -3.597 -10.947 1.00 86.44 78 ASN A O 1
ATOM 568 N N . ILE A 1 79 ? 11.155 -3.230 -13.134 1.00 86.06 79 ILE A N 1
ATOM 569 C CA . ILE A 1 79 ? 9.724 -2.945 -13.012 1.00 86.06 79 ILE A CA 1
ATOM 570 C C . ILE A 1 79 ? 8.941 -4.094 -12.359 1.00 86.06 79 ILE A C 1
ATOM 572 O O . ILE A 1 79 ? 7.975 -3.853 -11.639 1.00 86.06 79 ILE A O 1
ATOM 576 N N . ARG A 1 80 ? 9.379 -5.348 -12.549 1.00 85.56 80 ARG A N 1
ATOM 577 C CA . ARG A 1 80 ? 8.754 -6.518 -11.914 1.00 85.56 80 ARG A CA 1
ATOM 578 C C . ARG A 1 80 ? 9.072 -6.575 -10.425 1.00 85.56 80 ARG A C 1
ATOM 580 O O . ARG A 1 80 ? 8.195 -6.931 -9.646 1.00 85.56 80 ARG A O 1
ATOM 587 N N . THR A 1 81 ? 10.293 -6.209 -10.033 1.00 88.56 81 THR A N 1
ATOM 588 C CA . THR A 1 81 ? 10.667 -6.098 -8.616 1.00 88.56 81 THR A CA 1
ATOM 589 C C . THR A 1 81 ? 9.844 -5.011 -7.937 1.00 88.56 81 THR A C 1
ATOM 591 O O . THR A 1 81 ? 9.205 -5.292 -6.928 1.00 88.56 81 THR A O 1
ATOM 594 N N . LEU A 1 82 ? 9.763 -3.820 -8.535 1.00 89.75 82 LEU A N 1
ATOM 595 C CA . LEU A 1 82 ? 8.956 -2.720 -8.005 1.00 89.75 82 LEU A CA 1
ATOM 596 C C . LEU A 1 82 ? 7.470 -3.093 -7.883 1.00 89.75 82 LEU A C 1
ATOM 598 O O . LEU A 1 82 ? 6.850 -2.816 -6.858 1.00 89.75 82 LEU A O 1
ATOM 602 N N . LEU A 1 83 ? 6.904 -3.765 -8.894 1.00 88.62 83 LEU A N 1
ATOM 603 C CA . LEU A 1 83 ? 5.515 -4.234 -8.862 1.00 88.62 83 LEU A CA 1
ATOM 604 C C . LEU A 1 83 ? 5.289 -5.303 -7.785 1.00 88.62 83 LEU A C 1
ATOM 606 O O . LEU A 1 83 ? 4.239 -5.315 -7.144 1.00 88.62 83 LEU A O 1
ATOM 610 N N . SER A 1 84 ? 6.256 -6.198 -7.579 1.00 90.56 84 SER A N 1
ATOM 611 C CA . SER A 1 84 ? 6.186 -7.198 -6.513 1.00 90.56 84 SER A CA 1
ATOM 612 C C . SER A 1 84 ? 6.209 -6.541 -5.135 1.00 90.56 84 SER A C 1
ATOM 614 O O . SER A 1 84 ? 5.415 -6.914 -4.281 1.00 90.56 84 SER A O 1
ATOM 616 N N . GLU A 1 85 ? 7.084 -5.558 -4.915 1.00 92.94 85 GLU A N 1
ATOM 617 C CA . GLU A 1 85 ? 7.165 -4.821 -3.649 1.00 92.94 85 GLU A CA 1
ATOM 618 C C . GLU A 1 85 ? 5.896 -3.992 -3.393 1.00 92.94 85 GLU A C 1
ATOM 620 O O . GLU A 1 85 ? 5.384 -3.989 -2.274 1.00 92.94 85 GLU A O 1
ATOM 625 N N . PHE A 1 86 ? 5.345 -3.356 -4.434 1.00 92.69 86 PHE A N 1
ATOM 626 C CA . PHE A 1 86 ? 4.031 -2.708 -4.387 1.00 92.69 86 PHE A CA 1
ATOM 627 C C . PHE A 1 86 ? 2.930 -3.697 -3.986 1.00 92.69 86 PHE A C 1
ATOM 629 O O . PHE A 1 86 ? 2.155 -3.417 -3.075 1.00 92.69 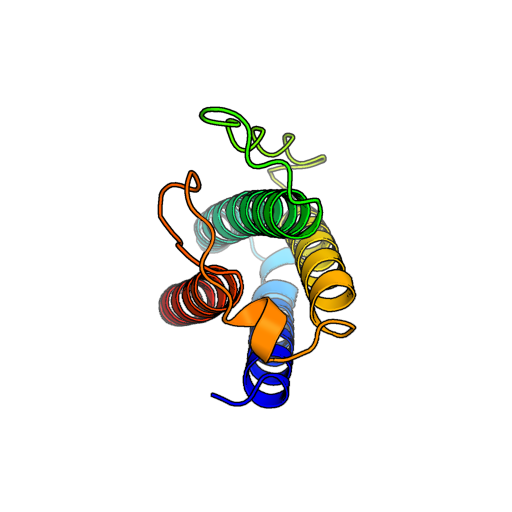86 PHE A O 1
ATOM 636 N N . GLY A 1 87 ? 2.887 -4.870 -4.629 1.00 92.25 87 GLY A N 1
ATOM 637 C CA . GLY A 1 87 ? 1.926 -5.928 -4.317 1.00 92.25 87 GLY A CA 1
ATOM 638 C C . GLY A 1 87 ? 2.021 -6.384 -2.862 1.00 92.25 87 GLY A C 1
ATOM 639 O O . GLY A 1 87 ? 1.007 -6.449 -2.179 1.00 92.25 87 GLY A O 1
ATOM 640 N N . THR A 1 88 ? 3.232 -6.607 -2.346 1.00 93.44 88 THR A N 1
ATOM 641 C CA . THR A 1 88 ? 3.445 -6.961 -0.934 1.00 93.44 88 THR A CA 1
ATOM 642 C C . THR A 1 88 ? 2.908 -5.890 0.018 1.00 93.44 88 THR A C 1
ATOM 644 O O . THR A 1 88 ? 2.256 -6.222 1.006 1.00 93.44 88 THR A O 1
ATOM 647 N N . ALA A 1 89 ? 3.144 -4.606 -0.272 1.00 93.94 89 ALA A N 1
ATOM 648 C CA . ALA A 1 89 ? 2.627 -3.512 0.549 1.00 93.94 89 ALA A CA 1
ATOM 649 C C . ALA A 1 89 ? 1.089 -3.431 0.500 1.00 93.94 89 ALA A C 1
ATOM 651 O O . ALA A 1 89 ? 0.447 -3.292 1.542 1.00 93.94 89 ALA A O 1
ATOM 652 N N . ARG A 1 90 ? 0.489 -3.599 -0.687 1.00 94.00 90 ARG A N 1
ATOM 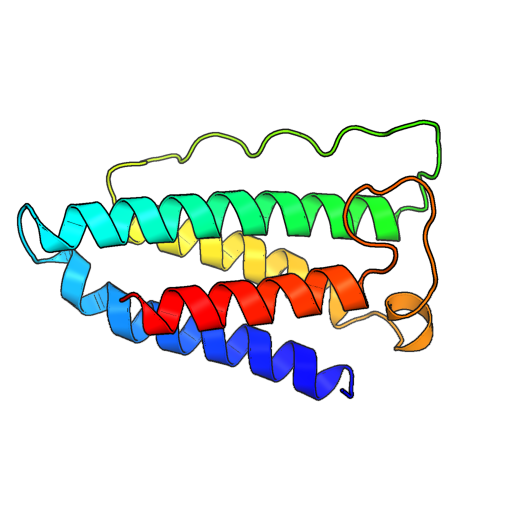653 C CA . ARG A 1 90 ? -0.970 -3.663 -0.873 1.00 94.00 90 ARG A CA 1
ATOM 654 C C . ARG A 1 90 ? -1.585 -4.823 -0.088 1.00 94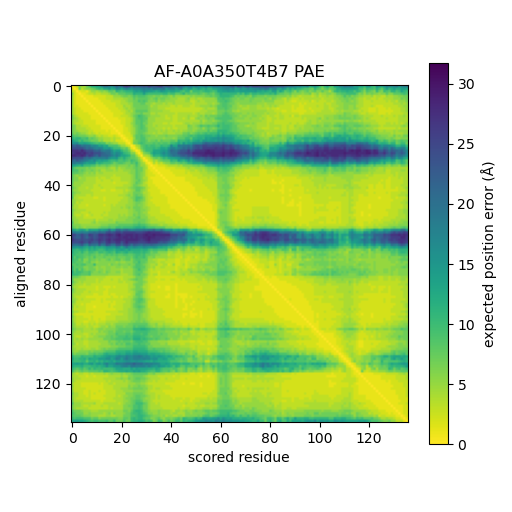.00 90 ARG A C 1
ATOM 656 O O . ARG A 1 90 ? -2.571 -4.611 0.610 1.00 94.00 90 ARG A O 1
ATOM 663 N N . GLU A 1 91 ? -0.998 -6.013 -0.150 1.00 93.62 91 GLU A N 1
ATOM 664 C CA . GLU A 1 91 ? -1.474 -7.176 0.609 1.00 93.62 91 GLU A CA 1
ATOM 665 C C . GLU A 1 91 ? -1.373 -6.952 2.123 1.00 93.62 91 GLU A C 1
ATOM 667 O O . GLU A 1 91 ? -2.299 -7.299 2.850 1.00 93.62 91 GLU A O 1
ATOM 672 N N . ALA A 1 92 ? -0.308 -6.308 2.613 1.00 92.75 92 ALA A N 1
ATOM 673 C CA . ALA A 1 92 ? -0.182 -5.964 4.032 1.00 92.75 92 ALA A CA 1
ATOM 674 C C . ALA A 1 9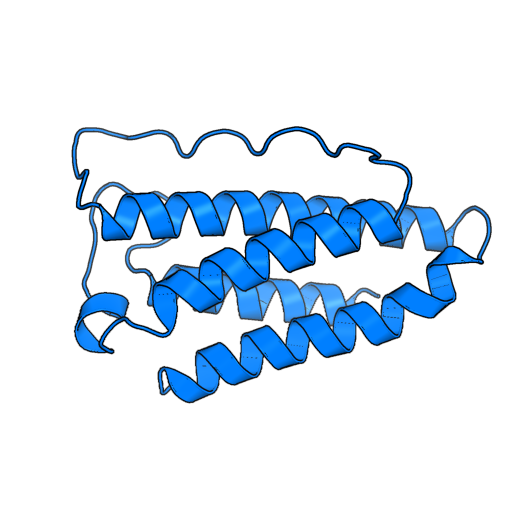2 ? -1.283 -4.992 4.498 1.00 92.75 92 ALA A C 1
ATOM 676 O O . ALA A 1 92 ? -1.844 -5.160 5.585 1.00 92.75 92 ALA A O 1
ATOM 677 N N . ILE A 1 93 ? -1.629 -4.004 3.665 1.00 93.50 93 ILE A N 1
ATOM 678 C CA . ILE A 1 93 ? -2.758 -3.098 3.915 1.00 93.50 93 ILE A CA 1
ATOM 679 C C . ILE A 1 93 ? -4.063 -3.891 3.965 1.00 93.50 93 ILE A C 1
ATOM 681 O O . ILE A 1 93 ? -4.790 -3.794 4.950 1.00 93.50 93 ILE A O 1
ATOM 685 N N . LEU A 1 94 ? -4.337 -4.703 2.939 1.00 93.12 94 LEU A N 1
ATOM 686 C CA . LEU A 1 94 ? -5.564 -5.496 2.842 1.00 93.12 94 LEU A CA 1
ATOM 687 C C . LEU A 1 94 ? -5.721 -6.461 4.019 1.00 93.12 94 LEU A C 1
ATOM 689 O O . LEU A 1 94 ? -6.804 -6.543 4.590 1.00 93.12 94 LEU A O 1
ATOM 693 N N . ALA A 1 95 ? -4.648 -7.146 4.418 1.00 91.88 95 ALA A N 1
ATOM 694 C CA . ALA A 1 95 ? -4.647 -8.034 5.575 1.00 91.88 95 ALA A CA 1
ATOM 695 C C . ALA A 1 95 ? -4.998 -7.285 6.867 1.00 91.88 95 ALA A C 1
ATOM 697 O O . ALA A 1 95 ? -5.755 -7.796 7.683 1.00 91.88 95 ALA A O 1
ATOM 698 N N . THR A 1 96 ? -4.493 -6.058 7.019 1.00 90.50 96 THR A N 1
ATOM 699 C CA . THR A 1 96 ? -4.771 -5.232 8.198 1.00 90.50 96 THR A CA 1
ATOM 700 C C . THR A 1 96 ? -6.227 -4.778 8.231 1.00 90.50 96 THR A C 1
ATOM 702 O O . THR A 1 96 ? -6.876 -4.892 9.262 1.00 90.50 96 THR A O 1
ATOM 705 N N . VAL A 1 97 ? -6.758 -4.267 7.116 1.00 90.56 97 VAL A N 1
ATOM 706 C CA . VAL A 1 97 ? -8.091 -3.640 7.103 1.00 90.56 97 VAL A CA 1
ATOM 707 C C . VAL A 1 97 ? -9.228 -4.650 7.034 1.00 90.56 97 VAL A C 1
ATOM 709 O O . VAL A 1 97 ? -10.277 -4.406 7.614 1.00 90.56 97 VAL A O 1
ATOM 712 N N . ARG A 1 98 ? -9.025 -5.811 6.398 1.00 89.06 98 ARG A N 1
ATOM 713 C CA . ARG A 1 98 ? -10.076 -6.822 6.191 1.00 89.06 98 ARG A CA 1
ATOM 714 C C . ARG A 1 98 ? -10.684 -7.351 7.489 1.00 89.06 98 ARG A C 1
ATOM 716 O O . ARG A 1 98 ? -11.842 -7.756 7.490 1.00 89.06 98 ARG A O 1
ATOM 723 N N . GLU A 1 99 ? -9.911 -7.362 8.567 1.00 84.94 99 GLU A N 1
ATOM 724 C CA . GLU A 1 99 ? -10.355 -7.824 9.886 1.00 84.94 99 GLU A CA 1
ATOM 725 C C . GLU A 1 99 ? -10.917 -6.688 10.758 1.00 84.94 99 GLU A C 1
ATOM 727 O O . GLU A 1 99 ? -11.380 -6.933 11.872 1.00 84.94 99 GLU A O 1
ATOM 732 N N . MET A 1 100 ? -10.902 -5.443 10.269 1.00 87.94 100 MET A N 1
ATOM 733 C CA . MET A 1 100 ? -11.376 -4.280 11.014 1.00 87.94 100 MET A CA 1
ATOM 734 C C . MET A 1 100 ? -12.869 -4.015 10.779 1.00 87.94 100 MET A C 1
ATOM 736 O O . MET A 1 100 ? -13.340 -4.102 9.643 1.00 87.94 100 MET A O 1
ATOM 740 N N . PRO A 1 101 ? -13.615 -3.624 11.828 1.00 88.69 101 PRO A N 1
ATOM 741 C CA . PRO A 1 101 ? -14.981 -3.144 11.671 1.00 88.69 101 PRO A CA 1
ATOM 742 C C . PRO A 1 101 ? -15.008 -1.733 11.059 1.00 88.69 101 PRO A C 1
ATOM 744 O O . PRO A 1 101 ? -14.088 -0.932 11.269 1.00 88.69 101 PRO A O 1
ATOM 747 N N . ASP A 1 102 ? -16.083 -1.412 10.337 1.00 86.38 102 ASP A N 1
ATOM 748 C CA . ASP A 1 102 ? -16.252 -0.146 9.609 1.00 86.38 102 ASP A CA 1
ATOM 749 C C . ASP A 1 102 ? -16.104 1.077 10.527 1.00 86.38 102 ASP A C 1
ATOM 751 O O . ASP A 1 102 ? -15.497 2.082 10.144 1.00 86.38 102 ASP A O 1
ATOM 755 N N . GLU A 1 103 ? -16.578 0.980 11.771 1.00 86.31 103 GLU A N 1
ATOM 756 C CA . GLU A 1 103 ? -16.444 2.040 12.768 1.00 86.31 103 GLU A CA 1
ATOM 757 C C . GLU A 1 103 ? -14.974 2.311 13.117 1.00 86.31 103 GLU A C 1
ATOM 759 O O . GLU A 1 103 ? -14.574 3.465 13.263 1.00 86.31 103 GLU A O 1
ATOM 764 N N . ALA A 1 104 ? -14.136 1.272 13.200 1.00 86.75 104 ALA A N 1
ATOM 765 C CA . ALA A 1 104 ? -12.711 1.427 13.493 1.00 86.75 104 ALA A CA 1
ATOM 766 C C . ALA A 1 104 ? -11.937 2.031 12.311 1.00 86.75 104 ALA A C 1
ATOM 768 O O . ALA A 1 104 ? -10.944 2.741 12.515 1.00 86.75 104 ALA A O 1
ATOM 769 N N . LEU A 1 105 ? -12.384 1.777 11.080 1.00 86.94 105 LEU A N 1
ATOM 770 C CA . LEU A 1 105 ? -11.818 2.383 9.874 1.00 86.94 105 LEU A CA 1
ATOM 771 C C . LEU A 1 105 ? -12.193 3.864 9.753 1.00 86.94 105 LEU A C 1
ATOM 773 O O . LEU A 1 105 ? -11.357 4.680 9.352 1.00 86.94 105 LEU A O 1
ATOM 777 N N . ALA A 1 106 ? -13.428 4.208 10.130 1.00 88.19 106 ALA A N 1
ATOM 778 C CA . ALA A 1 106 ? -13.950 5.572 10.120 1.00 88.19 106 ALA A CA 1
ATOM 779 C C . ALA A 1 106 ? -13.497 6.416 11.322 1.00 88.19 106 ALA A C 1
ATOM 781 O O . ALA A 1 106 ? -13.524 7.642 11.229 1.00 88.19 106 ALA A O 1
ATOM 782 N N . ALA A 1 107 ? -13.072 5.782 12.420 1.00 87.75 107 ALA A N 1
ATOM 783 C CA . ALA A 1 107 ? -12.646 6.466 13.635 1.00 87.75 107 ALA A CA 1
ATOM 784 C C . ALA A 1 107 ? -11.557 7.514 13.361 1.00 87.75 107 ALA A C 1
ATOM 786 O O . ALA A 1 107 ? -10.527 7.222 12.736 1.00 87.75 107 ALA A O 1
ATOM 787 N N . GLU A 1 108 ? -11.788 8.723 13.873 1.00 85.69 108 GLU A N 1
ATOM 788 C CA . GLU A 1 108 ? -10.834 9.820 13.779 1.00 85.69 108 GLU A CA 1
ATOM 789 C C . GLU A 1 108 ? -9.589 9.543 14.624 1.00 85.69 108 GLU A C 1
ATOM 791 O O . GLU A 1 108 ? -9.656 9.066 15.758 1.00 85.69 108 GLU A O 1
ATOM 796 N N . ARG A 1 109 ? -8.432 9.858 14.049 1.00 84.50 109 ARG A N 1
ATOM 797 C CA . ARG A 1 109 ? -7.109 9.700 14.639 1.00 84.50 109 ARG A CA 1
ATOM 798 C C . ARG A 1 109 ? -6.359 11.008 14.467 1.00 84.50 109 ARG A C 1
ATOM 800 O O . ARG A 1 109 ? -6.145 11.480 13.352 1.00 84.50 109 ARG A O 1
ATOM 807 N N . THR A 1 110 ? -5.978 11.608 15.585 1.00 75.62 110 THR A N 1
ATOM 808 C CA . THR A 1 110 ? -5.219 12.857 15.615 1.00 75.62 110 THR A CA 1
ATOM 809 C C . THR A 1 110 ? -3.718 12.571 15.536 1.00 75.62 110 THR A C 1
ATOM 811 O O . THR A 1 110 ? -3.257 11.498 15.918 1.00 75.62 110 THR A O 1
ATOM 814 N N . GLY A 1 111 ? -2.938 13.525 15.017 1.00 70.88 111 GLY A N 1
ATOM 815 C CA . GLY A 1 111 ? -1.472 13.417 14.952 1.00 70.88 111 GLY A CA 1
ATOM 816 C C . GLY A 1 111 ? -0.898 12.760 13.690 1.00 70.88 111 GLY A C 1
ATOM 817 O O . GLY A 1 111 ? 0.321 12.683 13.573 1.00 70.88 111 GLY A O 1
ATOM 818 N N . PHE A 1 112 ? -1.739 12.345 12.738 1.00 71.88 112 PHE A N 1
ATOM 819 C CA . PHE A 1 112 ? -1.313 11.897 11.410 1.00 71.88 112 PHE A CA 1
ATOM 820 C C . PHE A 1 112 ? -1.531 13.020 10.390 1.00 71.88 112 PHE A C 1
ATOM 822 O O . PHE A 1 112 ? -2.662 13.440 10.145 1.00 71.88 112 PHE A O 1
ATOM 829 N N . GLU A 1 113 ? -0.450 13.534 9.801 1.00 67.81 113 GLU A N 1
ATOM 830 C CA . GLU A 1 113 ? -0.553 14.526 8.730 1.00 67.81 113 GLU A CA 1
ATOM 831 C C . GLU A 1 113 ? -1.118 13.884 7.453 1.00 67.81 113 GLU A C 1
ATOM 833 O O . GLU A 1 113 ? -0.701 12.803 7.041 1.00 67.81 113 GLU A O 1
ATOM 838 N N . GLY A 1 114 ? -2.080 14.557 6.815 1.00 70.00 114 GLY A N 1
ATOM 839 C CA . GLY A 1 114 ? -2.631 14.163 5.513 1.00 70.00 114 GLY A CA 1
ATOM 840 C C . GLY A 1 114 ? -3.838 13.218 5.540 1.00 70.00 114 GLY A C 1
ATOM 841 O O . GLY A 1 114 ? -4.569 13.190 4.552 1.00 70.00 114 GLY A O 1
ATOM 842 N N . ALA A 1 115 ? -4.110 12.503 6.637 1.00 80.00 115 ALA A N 1
ATOM 843 C CA . ALA A 1 115 ? -5.322 11.690 6.786 1.00 80.00 115 ALA A CA 1
ATOM 844 C C . ALA A 1 115 ? -5.741 11.560 8.257 1.00 80.00 115 ALA A C 1
ATOM 846 O O . ALA A 1 115 ? -4.948 11.143 9.098 1.00 80.00 115 ALA A O 1
ATOM 847 N N . SER A 1 116 ? -7.005 11.865 8.557 1.00 84.12 116 SER A N 1
ATOM 848 C CA . SER A 1 116 ? -7.573 11.763 9.906 1.00 84.12 116 SER A CA 1
ATOM 849 C C . SER A 1 116 ? -8.190 10.397 10.209 1.00 84.12 116 SER A C 1
ATOM 851 O O . SER A 1 116 ? -8.626 10.172 11.331 1.00 84.12 116 SER A O 1
ATOM 853 N N . SER A 1 117 ? -8.243 9.467 9.254 1.00 89.75 117 SER A N 1
ATOM 854 C CA . SER A 1 117 ? -8.744 8.105 9.476 1.00 89.75 117 SER A CA 1
ATOM 855 C C . SER A 1 117 ? -8.150 7.108 8.483 1.00 89.75 117 SER A C 1
ATOM 857 O O . SER A 1 117 ? -7.639 7.492 7.428 1.00 89.75 117 SER A O 1
ATOM 859 N N . ILE A 1 118 ? -8.254 5.811 8.793 1.00 90.88 118 ILE A N 1
ATOM 860 C CA . ILE A 1 118 ? -7.800 4.747 7.884 1.00 90.88 118 ILE A CA 1
ATOM 861 C C . ILE A 1 118 ? -8.605 4.795 6.582 1.00 90.88 118 ILE A C 1
ATOM 863 O O . ILE A 1 118 ? -8.020 4.696 5.507 1.00 90.88 118 ILE A O 1
ATOM 867 N N . ASN A 1 119 ? -9.917 5.044 6.650 1.00 90.62 119 ASN A N 1
ATOM 868 C CA . ASN A 1 119 ? -10.748 5.206 5.454 1.00 90.62 119 ASN A CA 1
ATOM 869 C C . ASN A 1 119 ? -10.241 6.309 4.519 1.00 90.62 119 ASN A C 1
ATOM 871 O O . ASN A 1 119 ? -10.232 6.120 3.304 1.00 90.62 119 ASN A O 1
ATOM 875 N N . GLN A 1 120 ? -9.782 7.440 5.060 1.00 90.38 120 GLN A N 1
ATOM 876 C CA . GLN A 1 120 ? -9.201 8.496 4.232 1.00 90.38 120 GLN A CA 1
ATOM 877 C C . GLN A 1 120 ? -7.894 8.056 3.572 1.00 90.38 120 GLN A C 1
ATOM 879 O O . GLN A 1 120 ? -7.706 8.329 2.388 1.00 90.38 120 GLN A O 1
ATOM 884 N N . VAL A 1 121 ? -7.026 7.334 4.291 1.00 91.56 121 VAL A N 1
ATOM 885 C CA . VAL A 1 121 ? -5.802 6.766 3.700 1.00 91.56 121 VAL A CA 1
ATOM 886 C C . VAL A 1 121 ? -6.160 5.839 2.536 1.00 91.56 121 VAL A C 1
ATOM 888 O O . VAL A 1 121 ? -5.636 6.009 1.439 1.00 91.56 121 VAL A O 1
ATOM 891 N N . LEU A 1 122 ? -7.093 4.901 2.731 1.00 92.06 122 LEU A N 1
ATOM 892 C CA . LEU A 1 122 ? -7.512 3.959 1.684 1.00 92.06 122 LEU A CA 1
ATOM 893 C C . LEU A 1 122 ? -8.106 4.674 0.464 1.00 92.06 122 LEU A C 1
ATOM 895 O O . LEU A 1 122 ? -7.784 4.331 -0.673 1.00 92.06 122 LEU A O 1
ATOM 899 N N . GLN A 1 123 ? -8.926 5.700 0.689 1.00 90.38 123 GLN A N 1
ATOM 900 C CA . GLN A 1 123 ? -9.512 6.498 -0.383 1.00 90.38 123 GLN A CA 1
ATOM 901 C C . GLN A 1 123 ? -8.436 7.231 -1.200 1.00 90.38 123 GLN A C 1
ATOM 903 O O . GLN A 1 123 ? -8.471 7.210 -2.430 1.00 90.38 123 GLN A O 1
ATOM 908 N N . GLN A 1 124 ? -7.435 7.815 -0.535 1.00 91.31 124 GLN A N 1
ATOM 909 C CA . GLN A 1 124 ? -6.305 8.466 -1.204 1.00 91.31 124 GLN A CA 1
ATOM 910 C C . GLN A 1 124 ? -5.489 7.485 -2.057 1.00 91.31 124 GLN A C 1
ATOM 912 O O . GLN A 1 124 ? -5.028 7.854 -3.140 1.00 91.31 124 GLN A O 1
ATOM 917 N N . LEU A 1 125 ? -5.328 6.236 -1.604 1.00 91.19 125 LEU A N 1
ATOM 918 C CA . LEU A 1 125 ? -4.670 5.187 -2.390 1.00 91.19 125 LEU A CA 1
ATOM 919 C C . LEU A 1 125 ? -5.448 4.883 -3.672 1.00 91.19 125 LEU A C 1
ATOM 921 O O . LEU A 1 125 ? -4.858 4.885 -4.751 1.00 91.19 125 LEU A O 1
ATOM 925 N N . ILE A 1 126 ? -6.769 4.696 -3.572 1.00 88.81 126 ILE A N 1
ATOM 926 C CA . ILE A 1 126 ? -7.635 4.438 -4.733 1.00 88.81 126 ILE A CA 1
ATOM 927 C C . ILE A 1 126 ? -7.554 5.597 -5.731 1.00 88.81 126 ILE A C 1
ATOM 929 O O . ILE A 1 126 ? -7.350 5.376 -6.925 1.00 88.81 126 ILE A O 1
ATOM 933 N N . GLU A 1 127 ? -7.683 6.836 -5.259 1.00 89.56 127 GLU A N 1
ATOM 934 C CA . GLU A 1 127 ? -7.624 8.022 -6.118 1.00 89.56 127 GLU A CA 1
ATOM 935 C C . GLU A 1 127 ? -6.272 8.164 -6.817 1.00 89.56 127 GLU A C 1
ATOM 937 O O . GLU A 1 127 ? -6.212 8.516 -7.999 1.00 89.56 127 GLU A O 1
ATOM 942 N N . ARG A 1 128 ? -5.173 7.881 -6.109 1.00 87.62 128 ARG A N 1
ATOM 943 C CA . ARG A 1 128 ? -3.832 7.929 -6.694 1.00 87.62 128 ARG A CA 1
ATOM 944 C C 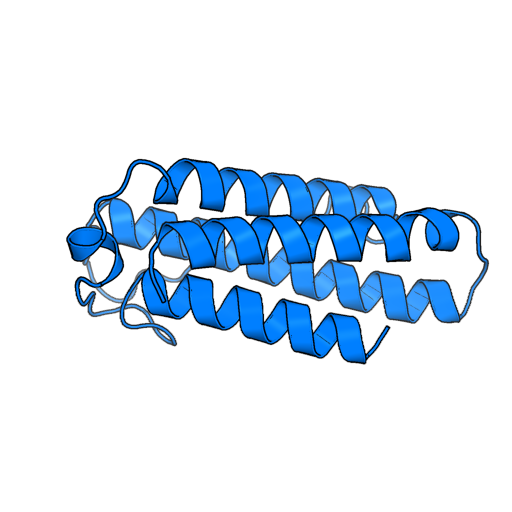. ARG A 1 128 ? -3.640 6.832 -7.735 1.00 87.62 128 ARG A C 1
ATOM 946 O O . ARG A 1 128 ? -3.164 7.131 -8.829 1.00 87.62 128 ARG A O 1
ATOM 953 N N . ASP A 1 129 ? -4.037 5.601 -7.423 1.00 86.38 129 ASP A N 1
ATOM 954 C CA . ASP A 1 129 ? -3.976 4.476 -8.356 1.00 86.38 129 ASP A CA 1
ATOM 955 C C . ASP A 1 129 ? -4.767 4.790 -9.630 1.00 86.38 129 ASP A C 1
ATOM 957 O O . ASP A 1 129 ? -4.277 4.575 -10.737 1.00 86.38 129 ASP A O 1
ATOM 961 N N . GLN A 1 130 ? -5.969 5.359 -9.495 1.00 85.38 130 GLN A N 1
ATOM 962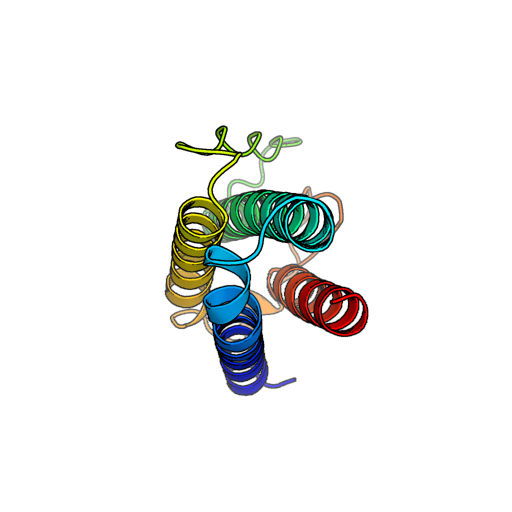 C CA . GLN A 1 130 ? -6.798 5.759 -10.631 1.00 85.38 130 GLN A CA 1
ATOM 963 C C . GLN A 1 130 ? -6.147 6.851 -11.482 1.00 85.38 130 GLN A C 1
ATOM 965 O O . GLN A 1 130 ? -6.086 6.705 -12.703 1.00 85.38 130 GLN A O 1
ATOM 970 N N . LYS A 1 131 ? -5.624 7.918 -10.864 1.00 86.12 131 LYS A N 1
ATOM 971 C CA . LYS A 1 131 ? -4.912 8.991 -11.583 1.00 86.12 131 LYS A CA 1
ATOM 972 C C . LYS A 1 131 ? -3.718 8.445 -12.356 1.00 86.12 131 LYS A C 1
ATOM 974 O O . LYS A 1 131 ? -3.513 8.787 -13.516 1.00 86.12 131 LYS A O 1
ATOM 979 N N . LEU A 1 132 ? -2.954 7.558 -11.732 1.00 79.25 132 LEU A N 1
ATOM 980 C CA . LEU A 1 132 ? -1.781 6.976 -12.358 1.00 79.25 132 LEU A CA 1
ATOM 981 C C . LEU A 1 132 ? -2.161 5.999 -13.479 1.00 79.25 132 LEU A C 1
ATOM 983 O O . LEU A 1 132 ? -1.563 6.044 -14.549 1.00 79.25 132 LEU A O 1
ATOM 987 N N . MET A 1 133 ? -3.221 5.204 -13.310 1.00 76.88 133 MET A N 1
ATOM 988 C CA . MET A 1 133 ? -3.769 4.364 -14.383 1.00 76.88 133 MET A CA 1
ATOM 989 C C . MET A 1 133 ? -4.262 5.159 -15.599 1.00 76.88 133 MET A C 1
ATOM 991 O O . MET A 1 133 ? -4.304 4.585 -16.686 1.00 76.88 133 MET A O 1
ATOM 995 N N . GLN A 1 134 ? -4.653 6.428 -15.430 1.00 79.19 134 GLN A N 1
ATOM 996 C CA . GLN A 1 134 ? -5.000 7.333 -16.535 1.00 79.19 134 GLN A CA 1
ATOM 997 C C . GLN A 1 134 ? -3.762 7.913 -17.237 1.00 79.19 134 GLN A C 1
ATOM 999 O O . GLN A 1 134 ? -3.863 8.327 -18.387 1.00 79.19 134 GLN A O 1
ATOM 1004 N N . SER A 1 135 ? -2.609 7.945 -16.561 1.00 71.31 135 SER A N 1
ATOM 1005 C CA . SER A 1 135 ? -1.342 8.460 -17.104 1.00 71.31 135 SER A CA 1
ATOM 1006 C C . SER A 1 135 ? -0.455 7.413 -17.793 1.00 71.31 135 SER A C 1
ATOM 1008 O O . SER A 1 135 ? 0.529 7.795 -18.421 1.00 71.31 135 SER A O 1
ATOM 1010 N N . ILE A 1 136 ? -0.786 6.120 -17.661 1.00 65.94 136 ILE A N 1
ATOM 1011 C CA . ILE A 1 136 ? -0.096 4.973 -18.286 1.00 65.94 136 ILE A CA 1
ATOM 1012 C C . ILE A 1 136 ? -1.007 4.338 -19.332 1.00 65.94 136 ILE A C 1
ATOM 1014 O O . ILE A 1 136 ? -0.550 4.122 -20.469 1.00 65.94 136 ILE A O 1
#

Sequence (136 aa):
MAHSEVIDSLIATYRNLNMKIRPLGSTTASDGQAALSAIASLRESEIRASQTIKLMTLGEVGAAMAIPEPPPSANPTNIRTLLSEFGTAREAILATVREMPDEALAAERTGFEGASSINQVLQQLIERDQKLMQSI